Protein AF-A0A7K2X663-F1 (afdb_monomer_lite)

Foldseek 3Di:
DQLLVLLVVQQVCLQVLLVVLVVCLVVQHADPNHHNVLSVVSNLLSNQLRHQQSNLLSVLCVLVVNDPLSSLLSNLSSQLSVQLNVCVVPHLVSNLVSLVSNLSSLLSSLVSLLVSLVVDPDDPLLSVLSNQQSVLSNVLSVLSNQVSCCRRPVNDHDDPVVNCVRSSVSSVVRHRVSD

Secondary structure (DSSP, 8-state):
--HHHHHHHHHHHHHHHHHHHHHHHHTT--BTTB-HHHHHHHHHHIIIIIIIIHHHHHHHHHHTTT-HHHHHHHHHHHHHHHHHHHHHHH-HHHHHHHHHHHHHHHHHHHHHHHHHHHHS---HHHHHHHHHHHHHHHHHHHHHHHHHHHHHHT-----HHHHIIIIIHIIIIIIITT-

pLDDT: mean 95.55, std 3.1, range [83.88, 98.62]

Radius of gyration: 15.94 Å; chains: 1; bounding box: 40×34×47 Å

Structure (mmCIF, N/CA/C/O backbone):
data_AF-A0A7K2X663-F1
#
_entry.id   AF-A0A7K2X663-F1
#
loop_
_atom_site.group_PDB
_atom_site.id
_atom_site.type_symbol
_atom_site.label_atom_id
_atom_site.label_alt_id
_atom_site.label_comp_id
_atom_site.label_asym_id
_atom_site.label_entity_id
_atom_site.label_seq_id
_atom_site.pdbx_PDB_ins_code
_atom_site.Cartn_x
_atom_site.Cartn_y
_atom_site.Cartn_z
_atom_site.occupancy
_atom_site.B_iso_or_equiv
_atom_site.auth_seq_id
_atom_site.auth_comp_id
_atom_site.auth_asym_id
_atom_site.auth_atom_id
_atom_site.pdbx_PDB_model_num
ATOM 1 N N . LEU A 1 1 ? -6.447 -20.556 4.146 1.00 84.44 1 LEU A N 1
ATOM 2 C CA . LEU A 1 1 ? -5.839 -19.488 4.971 1.00 84.44 1 LEU A CA 1
ATOM 3 C C . LEU A 1 1 ? -6.930 -18.498 5.343 1.00 84.44 1 LEU A C 1
ATOM 5 O O . LEU A 1 1 ? -7.783 -18.222 4.503 1.00 84.44 1 LEU A O 1
ATOM 9 N N . ARG A 1 2 ? -6.958 -18.013 6.585 1.00 94.81 2 ARG A N 1
ATOM 10 C CA . ARG A 1 2 ? -7.866 -16.929 6.996 1.00 94.81 2 ARG A CA 1
ATOM 11 C C . ARG A 1 2 ? -7.439 -15.618 6.312 1.00 94.81 2 ARG A C 1
ATOM 13 O O . ARG A 1 2 ? -6.244 -15.448 6.089 1.00 94.81 2 ARG A O 1
ATOM 20 N N . PRO A 1 3 ? -8.351 -14.669 6.031 1.00 96.00 3 PRO A N 1
ATOM 21 C CA . PRO A 1 3 ? -8.011 -13.386 5.398 1.00 96.00 3 PRO A CA 1
ATOM 22 C C . PRO A 1 3 ? -6.811 -12.672 6.032 1.00 96.00 3 PRO A C 1
ATOM 24 O O . PRO A 1 3 ? -5.846 -12.344 5.349 1.00 96.00 3 PRO A O 1
ATOM 27 N N . ARG A 1 4 ? -6.800 -12.548 7.364 1.00 95.56 4 ARG A N 1
ATOM 28 C CA . ARG A 1 4 ? -5.673 -11.968 8.110 1.00 95.56 4 ARG A CA 1
ATOM 29 C C . ARG A 1 4 ? -4.345 -12.713 7.925 1.00 95.56 4 ARG A C 1
ATOM 31 O O . ARG A 1 4 ? -3.292 -12.093 7.962 1.00 95.56 4 ARG A O 1
ATOM 38 N N . GLU A 1 5 ? -4.378 -14.034 7.745 1.00 97.12 5 GLU A N 1
ATOM 39 C CA . GLU A 1 5 ? -3.168 -14.842 7.535 1.00 97.12 5 GLU A CA 1
ATOM 40 C C . GLU A 1 5 ? -2.596 -14.588 6.144 1.00 97.12 5 GLU A C 1
ATOM 42 O O . GLU A 1 5 ? -1.385 -14.487 6.008 1.00 97.12 5 GLU A O 1
ATOM 47 N N . VAL A 1 6 ? -3.452 -14.426 5.129 1.00 98.00 6 VAL A N 1
ATOM 48 C CA . VAL A 1 6 ? -3.022 -14.056 3.770 1.00 98.00 6 VAL A CA 1
ATOM 49 C C . VAL A 1 6 ? -2.307 -12.706 3.789 1.00 98.00 6 VAL A C 1
ATOM 51 O O . VAL A 1 6 ? -1.199 -12.593 3.265 1.00 98.00 6 VAL A O 1
ATOM 54 N N . ALA A 1 7 ? -2.897 -11.710 4.455 1.00 97.94 7 ALA A N 1
ATOM 55 C CA . ALA A 1 7 ? -2.302 -10.387 4.617 1.00 97.94 7 ALA A CA 1
ATOM 56 C C . ALA A 1 7 ? -0.936 -10.443 5.325 1.00 97.94 7 ALA A C 1
ATOM 58 O O . ALA A 1 7 ? 0.055 -9.934 4.808 1.00 97.94 7 ALA A O 1
ATOM 59 N N . VAL A 1 8 ? -0.847 -11.134 6.467 1.00 97.88 8 VAL A N 1
ATOM 60 C CA . VAL A 1 8 ? 0.410 -11.245 7.227 1.00 97.88 8 VAL A CA 1
ATOM 61 C C . VAL A 1 8 ? 1.474 -12.038 6.466 1.00 97.88 8 VAL A C 1
ATOM 63 O O . VAL A 1 8 ? 2.632 -11.638 6.462 1.00 97.88 8 VAL A O 1
ATOM 66 N N . LEU A 1 9 ? 1.117 -13.133 5.790 1.00 98.19 9 LEU A N 1
ATOM 67 C CA . LEU A 1 9 ? 2.073 -13.896 4.980 1.00 98.19 9 LEU A CA 1
ATOM 68 C C . LEU A 1 9 ? 2.612 -13.067 3.811 1.00 98.19 9 LEU A C 1
ATOM 70 O O . LEU A 1 9 ? 3.809 -13.114 3.538 1.00 98.19 9 LEU A O 1
ATOM 74 N N . THR A 1 10 ? 1.749 -12.273 3.170 1.00 98.12 10 THR A N 1
ATOM 75 C CA . THR A 1 10 ? 2.165 -11.314 2.136 1.00 98.12 10 THR A CA 1
ATOM 76 C C . THR A 1 10 ? 3.162 -10.318 2.715 1.00 98.12 10 THR A C 1
ATOM 78 O O . THR A 1 10 ? 4.245 -10.147 2.157 1.00 98.12 10 THR A O 1
ATOM 81 N N . ALA A 1 11 ? 2.855 -9.760 3.890 1.00 98.19 11 ALA A N 1
ATOM 82 C CA . ALA A 1 11 ? 3.741 -8.826 4.564 1.00 98.19 11 ALA A CA 1
ATOM 83 C C . ALA A 1 11 ? 5.110 -9.435 4.891 1.00 98.19 11 ALA A C 1
ATOM 85 O O . ALA A 1 11 ? 6.132 -8.785 4.721 1.00 98.19 11 ALA A O 1
ATOM 86 N N . LEU A 1 12 ? 5.160 -10.691 5.330 1.00 97.88 12 LEU A N 1
ATOM 87 C CA . LEU A 1 12 ? 6.424 -11.350 5.663 1.00 97.88 12 LEU A CA 1
ATOM 88 C C . LEU A 1 12 ? 7.270 -11.689 4.427 1.00 97.88 12 LEU A C 1
ATOM 90 O O . LEU A 1 12 ? 8.495 -11.693 4.519 1.00 97.88 12 LEU A O 1
ATOM 94 N N . ALA A 1 13 ? 6.641 -11.967 3.283 1.00 97.88 13 ALA A N 1
ATOM 95 C CA . ALA A 1 13 ? 7.343 -12.315 2.047 1.00 97.88 13 ALA A CA 1
ATOM 96 C C . ALA A 1 13 ? 7.801 -11.085 1.242 1.00 97.88 13 ALA A C 1
ATOM 98 O O . ALA A 1 13 ? 8.844 -11.121 0.584 1.00 97.88 13 ALA A O 1
ATOM 99 N N . ALA A 1 14 ? 7.035 -9.994 1.284 1.00 97.62 14 ALA A N 1
ATOM 100 C CA . ALA A 1 14 ? 7.248 -8.833 0.428 1.00 97.62 14 ALA A CA 1
ATOM 101 C C . ALA A 1 14 ? 8.630 -8.151 0.571 1.00 97.62 14 ALA A C 1
ATOM 103 O O . ALA A 1 14 ? 9.213 -7.819 -0.463 1.00 97.62 14 ALA A O 1
ATOM 104 N N . PRO A 1 15 ? 9.230 -8.003 1.772 1.00 97.38 15 PRO A N 1
ATOM 105 C CA . PRO A 1 15 ? 10.564 -7.420 1.911 1.00 97.38 15 PRO A CA 1
ATOM 106 C C . PRO A 1 15 ? 11.651 -8.219 1.189 1.00 97.38 15 PRO A C 1
ATOM 108 O O . PRO A 1 15 ? 12.611 -7.635 0.696 1.00 97.38 15 PRO A O 1
ATOM 111 N N . SER A 1 16 ? 11.509 -9.545 1.080 1.00 97.25 16 SER A N 1
ATOM 112 C CA . SER A 1 16 ? 12.452 -10.367 0.315 1.00 97.25 16 SER A CA 1
ATOM 113 C C . SER A 1 16 ? 12.355 -10.087 -1.183 1.00 97.25 16 SER A C 1
ATOM 115 O O . SER A 1 16 ? 13.386 -9.960 -1.836 1.00 97.25 16 SER A O 1
ATOM 117 N N . VAL A 1 17 ? 11.140 -9.929 -1.719 1.00 95.75 17 VAL A N 1
ATOM 118 C CA . VAL A 1 17 ? 10.929 -9.539 -3.125 1.00 95.75 17 VAL A CA 1
ATOM 119 C C . VAL A 1 17 ? 11.529 -8.160 -3.385 1.00 95.75 17 VAL A C 1
ATOM 121 O O . VAL A 1 17 ? 12.313 -7.991 -4.317 1.00 95.75 17 VAL A O 1
ATOM 124 N N . ALA A 1 18 ? 11.234 -7.195 -2.514 1.00 95.81 18 ALA A N 1
ATOM 125 C CA . ALA A 1 18 ? 11.748 -5.839 -2.644 1.00 95.81 18 ALA A CA 1
ATOM 126 C C . ALA A 1 18 ? 13.279 -5.770 -2.515 1.00 95.81 18 ALA A C 1
ATOM 128 O O . ALA A 1 18 ? 13.933 -5.045 -3.259 1.00 95.81 18 ALA A O 1
ATOM 129 N N . GLY A 1 19 ? 13.859 -6.541 -1.591 1.00 96.81 19 GLY A N 1
ATOM 130 C CA . GLY A 1 19 ? 15.303 -6.621 -1.390 1.00 96.81 19 GLY A CA 1
ATOM 131 C C . GLY A 1 19 ? 16.029 -7.255 -2.577 1.00 96.81 19 GLY A C 1
ATOM 132 O O . GLY A 1 19 ? 17.056 -6.735 -3.008 1.00 96.81 19 GLY A O 1
ATOM 133 N N . LEU A 1 20 ? 15.483 -8.334 -3.146 1.00 96.88 20 LEU A N 1
ATOM 134 C CA . LEU A 1 20 ? 16.030 -8.951 -4.359 1.00 96.88 20 LEU A CA 1
ATOM 135 C C . LEU A 1 20 ? 15.964 -7.995 -5.552 1.00 96.88 20 LEU A C 1
ATOM 137 O O . LEU A 1 20 ? 16.958 -7.855 -6.263 1.00 96.88 20 LEU A O 1
ATOM 141 N N . ALA A 1 21 ? 14.833 -7.305 -5.732 1.00 95.56 21 ALA A N 1
ATOM 142 C CA . ALA A 1 21 ? 14.677 -6.309 -6.787 1.00 95.56 21 ALA A CA 1
ATOM 143 C C . ALA A 1 21 ? 15.685 -5.161 -6.634 1.00 95.56 21 ALA A C 1
ATOM 145 O O . ALA A 1 21 ? 16.353 -4.806 -7.601 1.00 95.56 21 ALA A O 1
ATOM 146 N N . LEU A 1 22 ? 15.869 -4.647 -5.412 1.00 96.50 22 LEU A N 1
ATOM 147 C CA . LEU A 1 22 ? 16.826 -3.578 -5.127 1.00 96.50 22 LEU A CA 1
ATOM 148 C C . LEU A 1 22 ? 18.268 -4.003 -5.421 1.00 96.50 22 LEU A C 1
ATOM 150 O O . LEU A 1 22 ? 19.020 -3.247 -6.028 1.00 96.50 22 LEU A O 1
ATOM 154 N N . VAL A 1 23 ? 18.673 -5.203 -4.994 1.00 98.00 23 VAL A N 1
ATOM 155 C CA . VAL A 1 23 ? 20.028 -5.711 -5.256 1.00 98.00 23 VAL A CA 1
ATOM 156 C C . VAL A 1 23 ? 20.263 -5.879 -6.756 1.00 98.00 23 VAL A C 1
ATOM 158 O O . VAL A 1 23 ? 21.312 -5.472 -7.249 1.00 98.00 23 VAL A O 1
ATOM 161 N N . ALA A 1 24 ? 19.297 -6.449 -7.479 1.00 96.88 24 ALA A N 1
ATOM 162 C CA . ALA A 1 24 ? 19.390 -6.643 -8.922 1.00 96.88 24 ALA A CA 1
ATOM 163 C C . ALA A 1 24 ? 19.477 -5.307 -9.674 1.00 96.88 24 ALA A C 1
ATOM 165 O O . ALA A 1 24 ? 20.366 -5.120 -10.505 1.00 96.88 24 ALA A O 1
ATOM 166 N N . GLU A 1 25 ? 18.625 -4.347 -9.320 1.00 96.56 25 GLU A N 1
ATOM 167 C CA . GLU A 1 25 ? 18.601 -3.027 -9.943 1.00 96.56 25 GLU A CA 1
ATOM 168 C C . GLU A 1 25 ? 19.891 -2.240 -9.663 1.00 96.56 25 GLU A C 1
ATOM 170 O O . GLU A 1 25 ? 20.524 -1.754 -10.601 1.00 96.56 25 GLU A O 1
ATOM 175 N N . ARG A 1 26 ? 20.389 -2.228 -8.416 1.00 97.38 26 ARG A N 1
ATOM 176 C CA . ARG A 1 26 ? 21.688 -1.609 -8.079 1.00 97.38 26 ARG A CA 1
ATOM 177 C C . ARG A 1 26 ? 22.874 -2.299 -8.761 1.00 97.38 26 ARG A C 1
ATOM 179 O O . ARG A 1 26 ? 23.894 -1.655 -8.992 1.00 97.38 26 ARG A O 1
ATOM 186 N N . ALA A 1 27 ? 22.751 -3.584 -9.091 1.00 97.06 27 ALA A N 1
ATOM 187 C CA . ALA A 1 27 ? 23.740 -4.334 -9.862 1.00 97.06 27 ALA A CA 1
ATOM 188 C C . ALA A 1 27 ? 23.590 -4.161 -11.386 1.00 97.06 27 ALA A C 1
ATOM 190 O O . ALA A 1 27 ? 24.355 -4.770 -12.134 1.00 97.06 27 ALA A O 1
ATOM 191 N N . SER A 1 28 ? 22.627 -3.353 -11.855 1.00 96.56 28 SER A N 1
ATOM 192 C CA . SER A 1 28 ? 22.286 -3.214 -13.280 1.00 96.56 28 SER A CA 1
ATOM 193 C C . SER A 1 28 ? 21.966 -4.560 -13.949 1.00 96.56 28 SER A C 1
ATOM 195 O O . SER A 1 28 ? 22.292 -4.783 -15.115 1.00 96.56 28 SER A O 1
ATOM 197 N N . TYR A 1 29 ? 21.345 -5.474 -13.199 1.00 96.31 29 TYR A N 1
ATOM 198 C CA . TYR A 1 29 ? 21.012 -6.824 -13.638 1.00 96.31 29 TYR A CA 1
ATOM 199 C C . TYR A 1 29 ? 19.491 -6.988 -13.787 1.00 96.31 29 TYR A C 1
ATOM 201 O O . TYR A 1 29 ? 18.790 -7.020 -12.774 1.00 96.31 29 TYR A O 1
ATOM 209 N N . PRO A 1 30 ? 18.964 -7.131 -15.019 1.00 94.19 30 PRO A N 1
ATOM 210 C CA . PRO A 1 30 ? 17.568 -7.500 -15.237 1.00 94.19 30 PRO A CA 1
ATOM 211 C C . PRO A 1 30 ? 17.261 -8.848 -14.579 1.00 94.19 30 PRO A C 1
ATOM 213 O O . PRO A 1 30 ? 18.006 -9.815 -14.754 1.00 94.19 30 PRO A O 1
ATOM 216 N N . LEU A 1 31 ? 16.162 -8.934 -13.832 1.00 92.06 31 LEU A N 1
ATOM 217 C CA . LEU A 1 31 ? 15.832 -10.104 -13.018 1.00 92.06 31 LEU A CA 1
ATOM 218 C C . LEU A 1 31 ? 14.412 -10.575 -13.324 1.00 92.06 31 LEU A C 1
ATOM 220 O O . LEU A 1 31 ? 13.472 -9.796 -13.269 1.00 92.06 31 LEU A O 1
ATOM 224 N N . LEU A 1 32 ? 14.252 -11.872 -13.615 1.00 85.94 32 LEU A N 1
ATOM 225 C CA . LEU A 1 32 ? 12.944 -12.522 -13.815 1.00 85.94 32 LEU A CA 1
ATOM 226 C C . LEU A 1 32 ? 12.050 -11.853 -14.883 1.00 85.94 32 LEU A C 1
ATOM 228 O O . LEU A 1 32 ? 10.830 -11.915 -14.790 1.00 85.94 32 LEU A O 1
ATOM 232 N N . GLY A 1 33 ? 12.654 -11.236 -15.903 1.00 83.88 33 GLY A N 1
ATOM 233 C CA . GLY A 1 33 ? 11.929 -10.544 -16.977 1.00 83.88 33 GLY A CA 1
ATOM 234 C C . GLY A 1 33 ? 11.604 -9.076 -16.690 1.00 83.88 33 GLY A C 1
ATOM 235 O O . GLY A 1 33 ? 11.057 -8.417 -17.565 1.00 83.88 33 GLY A O 1
ATOM 236 N N . PHE A 1 34 ? 11.973 -8.557 -15.516 1.00 87.12 34 PHE A N 1
ATOM 237 C CA . PHE A 1 34 ? 11.900 -7.135 -15.199 1.00 87.12 34 PHE A CA 1
ATOM 238 C C . PHE A 1 34 ? 13.158 -6.425 -15.706 1.00 87.12 34 PHE A C 1
ATOM 240 O O . PHE A 1 34 ? 14.282 -6.868 -15.433 1.00 87.12 34 PHE A O 1
ATOM 247 N N . ASP A 1 35 ? 12.968 -5.313 -16.412 1.00 93.00 35 ASP A N 1
ATOM 248 C CA . ASP A 1 35 ? 14.034 -4.349 -16.668 1.00 93.00 35 ASP A CA 1
ATOM 249 C C . ASP A 1 35 ? 14.345 -3.511 -15.413 1.00 93.00 35 ASP A C 1
ATOM 251 O O . ASP A 1 35 ? 13.761 -3.703 -14.344 1.00 93.00 35 ASP A O 1
ATOM 255 N N . LEU A 1 36 ? 15.322 -2.610 -15.516 1.00 91.88 36 LEU A N 1
ATOM 256 C CA . LEU A 1 36 ? 15.781 -1.828 -14.367 1.00 91.88 36 LEU A CA 1
ATOM 257 C C . LEU A 1 36 ? 14.710 -0.863 -13.845 1.00 91.88 36 LEU A C 1
ATOM 259 O O . LEU A 1 36 ? 14.628 -0.671 -12.633 1.00 91.88 36 LEU A O 1
ATOM 263 N N . ASP A 1 37 ? 13.866 -0.316 -14.720 1.00 90.00 37 ASP A N 1
ATOM 264 C CA . ASP A 1 37 ? 12.821 0.634 -14.335 1.00 90.00 37 ASP A CA 1
ATOM 265 C C . ASP A 1 37 ? 11.693 -0.084 -13.581 1.00 90.00 37 ASP A C 1
ATOM 267 O O . ASP A 1 37 ? 11.290 0.342 -12.494 1.00 90.00 37 ASP A O 1
ATOM 271 N N . LEU A 1 38 ? 11.256 -1.248 -14.073 1.00 89.81 38 LEU A N 1
ATOM 272 C CA . LEU A 1 38 ? 10.279 -2.085 -13.379 1.00 89.81 38 LEU A CA 1
ATOM 273 C C . LEU A 1 38 ? 10.828 -2.638 -12.058 1.00 89.81 38 LEU A C 1
ATOM 275 O O . LEU A 1 38 ? 10.094 -2.717 -11.066 1.00 89.81 38 LEU A O 1
ATOM 279 N N . LEU A 1 39 ? 12.116 -2.996 -11.992 1.00 92.38 39 LEU A N 1
ATOM 280 C CA . LEU A 1 39 ? 12.745 -3.375 -10.724 1.00 92.38 39 LEU A CA 1
ATOM 281 C C . LEU A 1 39 ? 12.755 -2.198 -9.744 1.00 92.38 39 LEU A C 1
ATOM 283 O O . LEU A 1 39 ? 12.387 -2.382 -8.582 1.00 92.38 39 LEU A O 1
ATOM 287 N N . ALA A 1 40 ? 13.103 -0.993 -10.204 1.00 91.00 40 ALA A N 1
ATOM 288 C CA . ALA A 1 40 ? 13.095 0.215 -9.384 1.00 91.00 40 ALA A CA 1
ATOM 289 C C . ALA A 1 40 ? 11.693 0.533 -8.841 1.00 91.00 40 ALA A C 1
ATOM 291 O O . ALA A 1 40 ? 11.580 0.905 -7.674 1.00 91.00 40 ALA A O 1
ATOM 292 N N . LEU A 1 41 ? 10.632 0.319 -9.629 1.00 87.62 41 LEU A N 1
ATOM 293 C CA . LEU A 1 41 ? 9.233 0.444 -9.192 1.00 87.62 41 LEU A CA 1
ATOM 294 C C . LEU A 1 41 ? 8.808 -0.664 -8.217 1.00 87.62 41 LEU A C 1
ATOM 296 O O . LEU A 1 41 ? 8.045 -0.422 -7.277 1.00 87.62 41 LEU A O 1
ATOM 300 N N . THR A 1 42 ? 9.325 -1.879 -8.395 1.00 91.44 42 THR A N 1
ATOM 301 C CA . THR A 1 42 ? 9.020 -3.030 -7.532 1.00 91.44 42 THR A CA 1
ATOM 302 C C . THR A 1 42 ? 9.495 -2.799 -6.096 1.00 91.44 42 THR A C 1
ATOM 304 O O . THR A 1 42 ? 8.801 -3.184 -5.151 1.00 91.44 42 THR A O 1
ATOM 307 N N . VAL A 1 43 ? 10.636 -2.125 -5.901 1.00 92.31 43 VAL A N 1
ATOM 308 C CA . VAL A 1 43 ? 11.193 -1.841 -4.567 1.00 92.31 43 VAL A CA 1
ATOM 309 C C . VAL A 1 43 ? 10.199 -1.099 -3.659 1.00 92.31 43 VAL A C 1
ATOM 311 O O . VAL A 1 43 ? 9.830 -1.662 -2.623 1.00 92.31 43 VAL A O 1
ATOM 314 N N . PRO A 1 44 ? 9.739 0.129 -3.968 1.00 90.62 44 PRO A N 1
ATOM 315 C CA . PRO A 1 44 ? 8.785 0.833 -3.121 1.00 90.62 44 PRO A CA 1
ATOM 316 C C . PRO A 1 44 ? 7.434 0.113 -3.065 1.00 90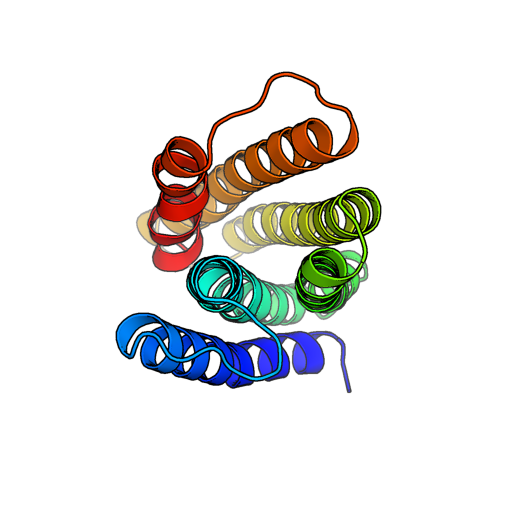.62 44 PRO A C 1
ATOM 318 O O . PRO A 1 44 ? 6.824 0.068 -1.996 1.00 90.62 44 PRO A O 1
ATOM 321 N N . HIS A 1 45 ? 6.983 -0.509 -4.161 1.00 92.56 45 HIS A N 1
ATOM 322 C CA . HIS A 1 45 ? 5.686 -1.183 -4.195 1.00 92.56 45 HIS A CA 1
ATOM 323 C C . HIS A 1 45 ? 5.624 -2.347 -3.193 1.00 92.56 45 HIS A C 1
ATOM 325 O O . HIS A 1 45 ? 4.679 -2.456 -2.412 1.00 92.56 45 HIS A O 1
ATOM 331 N N . PHE A 1 46 ? 6.670 -3.172 -3.118 1.00 95.88 46 PHE A N 1
ATOM 332 C CA . PHE A 1 46 ? 6.712 -4.285 -2.170 1.00 95.88 46 PHE A CA 1
ATOM 333 C C . PHE A 1 46 ? 7.074 -3.867 -0.736 1.00 95.88 46 PHE A C 1
ATOM 335 O O . PHE A 1 46 ? 6.600 -4.506 0.200 1.00 95.88 46 PHE A O 1
ATOM 342 N N . HIS A 1 47 ? 7.818 -2.776 -0.513 1.00 95.69 47 HIS A N 1
ATOM 343 C CA . HIS A 1 47 ? 8.021 -2.252 0.849 1.00 95.69 47 HIS A CA 1
ATOM 344 C C . HIS A 1 47 ? 6.746 -1.633 1.439 1.00 95.69 47 HIS A C 1
ATOM 346 O O . HIS A 1 47 ? 6.438 -1.843 2.613 1.00 95.69 47 HIS A O 1
ATOM 352 N N . PHE A 1 48 ? 5.992 -0.869 0.650 1.00 95.00 48 PHE A N 1
ATOM 353 C CA . PHE A 1 48 ? 4.838 -0.139 1.174 1.00 95.00 48 PHE A CA 1
ATOM 354 C C . PHE A 1 48 ? 3.528 -0.895 0.968 1.00 95.00 48 PHE A C 1
ATOM 356 O O . PHE A 1 48 ? 2.849 -1.171 1.953 1.00 95.00 48 PHE A O 1
ATOM 363 N N . ALA A 1 49 ? 3.180 -1.286 -0.260 1.00 95.00 49 ALA A N 1
ATOM 364 C CA . ALA A 1 49 ? 1.939 -2.019 -0.524 1.00 95.00 49 ALA A CA 1
ATOM 365 C C . ALA A 1 49 ? 2.054 -3.503 -0.120 1.00 95.00 49 ALA A C 1
ATOM 367 O O . ALA A 1 49 ? 1.178 -4.051 0.547 1.00 95.00 49 ALA A O 1
ATOM 368 N N . GLY A 1 50 ? 3.178 -4.142 -0.452 1.00 96.25 50 GLY A N 1
ATOM 369 C CA . GLY A 1 50 ? 3.410 -5.549 -0.117 1.00 96.25 50 GLY A CA 1
ATOM 370 C C . GLY A 1 50 ? 3.640 -5.800 1.377 1.00 96.25 50 GLY A C 1
ATOM 371 O O . GLY A 1 50 ? 3.098 -6.757 1.922 1.00 96.25 50 GLY A O 1
ATOM 372 N N . PHE A 1 51 ? 4.428 -4.954 2.047 1.00 98.12 51 PHE A N 1
ATOM 373 C CA . PHE A 1 51 ? 4.774 -5.118 3.461 1.00 98.12 51 PHE A CA 1
ATOM 374 C C . PHE A 1 51 ? 3.904 -4.278 4.395 1.00 98.12 51 PHE A C 1
ATOM 376 O O . PHE A 1 51 ? 3.057 -4.842 5.089 1.00 98.12 51 PHE A O 1
ATOM 383 N N . ALA A 1 52 ? 4.092 -2.955 4.433 1.00 98.00 52 ALA A N 1
ATOM 384 C CA . ALA A 1 52 ? 3.443 -2.111 5.440 1.00 98.00 52 ALA A CA 1
ATOM 385 C C . ALA A 1 52 ? 1.908 -2.187 5.359 1.00 98.00 52 ALA A C 1
ATOM 387 O O . ALA A 1 52 ? 1.237 -2.452 6.355 1.00 98.00 52 ALA A O 1
ATOM 388 N N . ALA A 1 53 ? 1.345 -2.034 4.162 1.00 98.06 53 ALA A N 1
ATOM 389 C CA . ALA A 1 53 ? -0.091 -2.082 3.932 1.00 98.06 53 ALA A CA 1
ATOM 390 C C . ALA A 1 53 ? -0.696 -3.448 4.263 1.00 98.06 53 ALA A C 1
ATOM 392 O O . ALA A 1 53 ? -1.696 -3.511 4.979 1.00 98.06 53 ALA A O 1
ATOM 393 N N . ALA A 1 54 ? -0.085 -4.541 3.800 1.00 98.38 54 ALA A N 1
ATOM 394 C CA . ALA A 1 54 ? -0.568 -5.884 4.106 1.00 98.38 54 ALA A CA 1
ATOM 395 C C . ALA A 1 54 ? -0.466 -6.202 5.610 1.00 98.38 54 ALA A C 1
ATOM 397 O O . ALA A 1 54 ? -1.382 -6.799 6.180 1.00 98.38 54 ALA A O 1
ATOM 398 N N . LEU A 1 55 ? 0.596 -5.746 6.286 1.00 98.56 55 LEU A N 1
ATOM 399 C CA . LEU A 1 55 ? 0.741 -5.902 7.732 1.00 98.56 55 LEU A CA 1
ATOM 400 C C . LEU A 1 55 ? -0.379 -5.167 8.472 1.00 98.56 55 LEU A C 1
ATOM 402 O O . LEU A 1 55 ? -1.088 -5.781 9.270 1.00 98.56 55 LEU A O 1
ATOM 406 N N . VAL A 1 56 ? -0.576 -3.880 8.175 1.00 98.31 56 VAL A N 1
ATOM 407 C CA . VAL A 1 56 ? -1.621 -3.059 8.802 1.00 98.31 56 VAL A CA 1
ATOM 408 C C . VAL A 1 56 ? -3.008 -3.636 8.511 1.00 98.31 56 VAL A C 1
ATOM 410 O O . VAL A 1 56 ? -3.810 -3.774 9.433 1.00 98.31 56 VAL A O 1
ATOM 413 N N . ALA A 1 57 ? -3.283 -4.076 7.279 1.00 98.50 57 ALA A N 1
ATOM 414 C CA . ALA A 1 57 ? -4.541 -4.734 6.930 1.00 98.50 57 ALA A CA 1
ATOM 415 C C . ALA A 1 57 ? -4.783 -6.004 7.765 1.00 98.50 57 ALA A C 1
ATOM 417 O O . ALA A 1 57 ? -5.888 -6.213 8.266 1.00 98.50 57 ALA A O 1
ATOM 418 N N . GLY A 1 58 ? -3.754 -6.831 7.979 1.00 98.12 58 GLY A N 1
ATOM 419 C CA . GLY A 1 58 ? -3.840 -8.016 8.835 1.00 98.12 58 GLY A CA 1
ATOM 420 C C . GLY A 1 58 ? -4.065 -7.686 10.317 1.00 98.12 58 GLY A C 1
ATOM 421 O O . GLY A 1 58 ? -4.880 -8.337 10.978 1.00 98.12 58 GLY A O 1
ATOM 422 N N . LEU A 1 59 ? -3.381 -6.662 10.838 1.00 97.25 59 LEU A N 1
ATOM 423 C CA . LEU A 1 59 ? -3.514 -6.203 12.226 1.00 97.25 59 LEU A CA 1
ATOM 424 C C . LEU A 1 59 ? -4.905 -5.632 12.505 1.00 97.25 59 LEU A C 1
ATOM 426 O O . LEU A 1 59 ? -5.539 -6.012 13.489 1.00 97.25 59 LEU A O 1
ATOM 430 N N . VAL A 1 60 ? -5.395 -4.773 11.614 1.00 96.75 60 VAL A N 1
ATOM 431 C CA . VAL A 1 60 ? -6.721 -4.162 11.712 1.00 96.75 60 VAL A CA 1
ATOM 432 C C . VAL A 1 60 ? -7.819 -5.206 11.501 1.00 96.75 60 VAL A C 1
ATOM 434 O O . VAL A 1 60 ? -8.810 -5.201 12.222 1.00 96.75 60 VAL A O 1
ATOM 437 N N . CYS A 1 61 ? -7.619 -6.181 10.606 1.00 97.69 61 CYS A N 1
ATOM 438 C CA . CYS A 1 61 ? -8.546 -7.306 10.459 1.00 97.69 61 CYS A CA 1
ATOM 439 C C . CYS A 1 61 ? -8.701 -8.103 11.758 1.00 97.69 61 CYS A C 1
ATOM 441 O O . CYS A 1 61 ? -9.808 -8.505 12.113 1.00 97.69 61 CYS A O 1
ATOM 443 N N . ARG A 1 62 ? -7.597 -8.302 12.488 1.00 96.12 62 ARG A N 1
ATOM 444 C CA . ARG A 1 62 ? -7.620 -8.949 13.803 1.00 96.12 62 ARG A CA 1
ATOM 445 C C . ARG A 1 62 ? -8.297 -8.080 14.865 1.00 96.12 62 ARG A C 1
ATOM 447 O O . ARG A 1 62 ? -9.023 -8.636 15.680 1.00 96.12 62 ARG A O 1
ATOM 454 N N . ALA A 1 63 ? -8.038 -6.771 14.877 1.00 95.00 63 ALA A N 1
ATOM 455 C CA . ALA A 1 63 ? -8.636 -5.841 15.839 1.00 95.00 63 ALA A CA 1
ATOM 456 C C . ALA A 1 63 ? -10.164 -5.773 15.688 1.00 95.00 63 ALA A C 1
ATOM 458 O O . ALA A 1 63 ? -10.880 -5.889 16.673 1.00 95.00 63 ALA A O 1
ATOM 459 N N . SER A 1 64 ? -10.656 -5.736 14.449 1.00 94.12 64 SER A N 1
ATOM 460 C CA . SER A 1 64 ? -12.088 -5.694 14.136 1.00 94.12 64 SER A CA 1
ATOM 461 C C . SER A 1 64 ? -12.757 -7.080 14.081 1.00 94.12 64 SER A C 1
ATOM 463 O O . SER A 1 64 ? -13.708 -7.272 13.319 1.00 94.12 64 SER A O 1
ATOM 465 N N . GLU A 1 65 ? -12.226 -8.065 14.815 1.00 92.94 65 GLU A N 1
ATOM 466 C CA . GLU A 1 65 ? -12.780 -9.424 14.964 1.00 92.94 65 GLU A CA 1
ATOM 467 C C . GLU A 1 65 ? -13.124 -10.134 13.639 1.00 92.94 65 GLU A C 1
ATOM 469 O O . GLU A 1 65 ? -14.104 -10.873 13.528 1.00 92.94 65 GLU A O 1
ATOM 474 N N . ASP A 1 66 ? -12.310 -9.918 12.602 1.00 91.44 66 ASP A N 1
ATOM 475 C CA . ASP A 1 66 ? -12.534 -10.468 11.266 1.00 91.44 66 ASP A CA 1
ATOM 476 C C . ASP A 1 66 ? -13.919 -10.085 10.684 1.00 91.44 66 ASP A C 1
ATOM 478 O O . ASP A 1 66 ? -14.550 -10.887 9.989 1.00 91.44 66 ASP A O 1
ATOM 482 N N . GLY A 1 67 ? -14.409 -8.866 10.938 1.00 96.06 67 GLY A N 1
ATOM 483 C CA . GLY A 1 67 ? -15.631 -8.338 10.322 1.00 96.06 67 GLY A CA 1
ATOM 484 C C . GLY A 1 67 ? -15.549 -8.243 8.783 1.00 96.06 67 GLY A C 1
ATOM 485 O O . GLY A 1 67 ? -14.456 -8.271 8.213 1.00 96.06 67 GLY A O 1
ATOM 486 N N . PRO A 1 68 ? -16.677 -8.097 8.057 1.00 97.19 68 PRO A N 1
ATOM 487 C CA . PRO A 1 68 ? -16.696 -8.147 6.588 1.00 97.19 68 PRO A CA 1
ATOM 488 C C . PRO A 1 68 ? -15.756 -7.141 5.906 1.00 97.19 68 PRO A C 1
ATOM 490 O O . PRO A 1 68 ? -14.998 -7.516 5.015 1.00 97.19 68 PRO A O 1
ATOM 493 N N . THR A 1 69 ? -15.750 -5.883 6.358 1.00 97.75 69 THR A N 1
ATOM 494 C CA . THR A 1 69 ? -14.851 -4.832 5.845 1.00 97.75 69 THR A CA 1
ATOM 495 C C . THR A 1 69 ? -13.381 -5.142 6.136 1.00 97.75 69 THR A C 1
ATOM 497 O O . THR A 1 69 ? -12.520 -4.892 5.300 1.00 97.75 69 THR A O 1
ATOM 500 N N . ALA A 1 70 ? -13.102 -5.734 7.298 1.00 97.44 70 ALA A N 1
ATOM 501 C CA . ALA A 1 70 ? -11.767 -6.150 7.716 1.00 97.44 70 ALA A CA 1
ATOM 502 C C . ALA A 1 70 ? -11.236 -7.299 6.845 1.00 97.44 70 ALA A C 1
ATOM 504 O O . ALA A 1 70 ? -10.110 -7.242 6.353 1.00 97.44 70 ALA A O 1
ATOM 505 N N . ARG A 1 71 ? -12.076 -8.307 6.573 1.00 98.19 71 ARG A N 1
ATOM 506 C CA . ARG A 1 71 ? -11.743 -9.408 5.656 1.00 98.19 71 ARG A CA 1
ATOM 507 C C . ARG A 1 71 ? -11.540 -8.924 4.230 1.00 98.19 71 ARG A C 1
ATOM 509 O O . ARG A 1 71 ? -10.633 -9.411 3.566 1.00 98.19 71 ARG A O 1
ATOM 516 N N . PHE A 1 72 ? -12.381 -7.994 3.775 1.00 98.50 72 PHE A N 1
ATOM 517 C CA . PHE A 1 72 ? -12.222 -7.365 2.471 1.00 98.50 72 PHE A CA 1
ATOM 518 C C . PHE A 1 72 ? -10.845 -6.709 2.375 1.00 98.50 72 PHE A C 1
ATOM 520 O O . PHE A 1 72 ? -10.068 -7.128 1.529 1.00 98.50 72 PHE A O 1
ATOM 527 N N . ALA A 1 73 ? -10.499 -5.812 3.305 1.00 98.12 73 ALA A N 1
ATOM 528 C CA . ALA A 1 73 ? -9.190 -5.160 3.346 1.00 98.12 73 ALA A CA 1
ATOM 529 C C . ALA A 1 73 ? -8.022 -6.167 3.347 1.00 98.12 73 ALA A C 1
ATOM 531 O O . ALA A 1 73 ? -7.091 -6.045 2.554 1.00 98.12 73 ALA A O 1
ATOM 532 N N . ALA A 1 74 ? -8.090 -7.200 4.193 1.00 98.25 74 ALA A N 1
ATOM 533 C CA . ALA A 1 74 ? -7.036 -8.208 4.318 1.00 98.25 74 ALA A CA 1
ATOM 534 C C . ALA A 1 74 ? -6.843 -9.085 3.064 1.00 98.25 74 ALA A C 1
ATOM 536 O O . ALA A 1 74 ? -5.792 -9.704 2.912 1.00 98.25 74 ALA A O 1
ATOM 537 N N . LEU A 1 75 ? -7.831 -9.153 2.167 1.00 98.50 75 LEU A N 1
ATOM 538 C CA . LEU A 1 75 ? -7.715 -9.865 0.891 1.00 98.50 75 LEU A CA 1
ATOM 539 C C . LEU A 1 75 ? -7.401 -8.918 -0.267 1.00 98.50 75 LEU A C 1
ATOM 541 O O . LEU A 1 75 ? -6.554 -9.231 -1.100 1.00 98.50 75 LEU A O 1
ATOM 545 N N . SER A 1 76 ? -8.067 -7.766 -0.322 1.00 98.19 76 SER A N 1
ATOM 546 C CA . SER A 1 76 ? -7.954 -6.818 -1.427 1.00 98.19 76 SER A CA 1
ATOM 547 C C . SER A 1 76 ? -6.609 -6.102 -1.447 1.00 98.19 76 SER A C 1
ATOM 549 O O . SER A 1 76 ? -6.154 -5.756 -2.526 1.00 98.19 76 SER A O 1
ATOM 551 N N . VAL A 1 77 ? -5.949 -5.900 -0.299 1.00 98.31 77 VAL A N 1
ATOM 552 C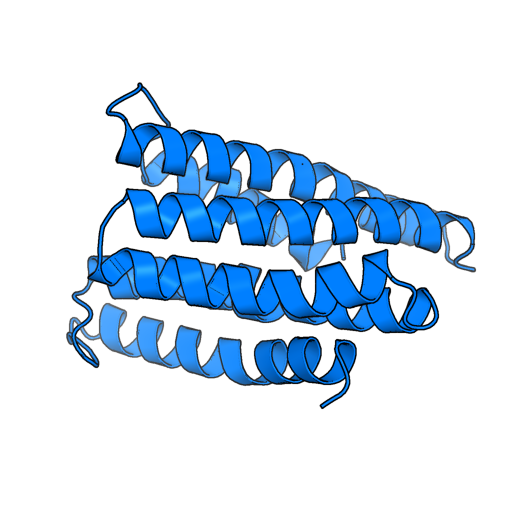 CA . VAL A 1 77 ? -4.611 -5.287 -0.271 1.00 98.31 77 VAL A CA 1
ATOM 553 C C . VAL A 1 77 ? -3.572 -6.205 -0.935 1.00 98.31 77 VAL A C 1
ATOM 555 O O . VAL A 1 77 ? -3.025 -5.796 -1.957 1.00 98.31 77 VAL A O 1
ATOM 558 N N . PRO A 1 78 ? -3.362 -7.465 -0.491 1.00 98.00 78 PRO A N 1
ATOM 559 C CA . PRO A 1 78 ? -2.489 -8.398 -1.206 1.00 98.00 78 PRO A CA 1
ATOM 560 C C . PRO A 1 78 ? -2.880 -8.621 -2.670 1.00 98.00 78 PRO A C 1
ATOM 562 O O . PRO A 1 78 ? -2.014 -8.656 -3.542 1.00 98.00 78 PRO A O 1
ATOM 565 N N . ALA A 1 79 ? -4.181 -8.768 -2.948 1.00 98.00 79 ALA A N 1
ATOM 566 C CA . ALA A 1 79 ? -4.663 -8.986 -4.308 1.00 98.00 79 ALA A CA 1
ATOM 567 C C . ALA A 1 79 ? -4.393 -7.773 -5.206 1.00 98.00 79 ALA A C 1
ATOM 569 O O . ALA A 1 79 ? -3.919 -7.948 -6.320 1.00 98.00 79 ALA A O 1
ATOM 570 N N . GLY A 1 80 ? -4.644 -6.557 -4.719 1.00 97.44 80 GLY A N 1
ATOM 571 C CA . GLY A 1 80 ? -4.375 -5.318 -5.439 1.00 97.44 80 GLY A CA 1
ATOM 572 C C . GLY A 1 80 ? -2.889 -5.139 -5.740 1.00 97.44 80 GLY A C 1
ATOM 573 O O . GLY A 1 80 ? -2.541 -4.879 -6.884 1.00 97.44 80 GLY A O 1
ATOM 574 N N . THR A 1 81 ? -2.004 -5.378 -4.764 1.00 96.00 81 THR A N 1
ATOM 575 C CA . THR A 1 81 ? -0.543 -5.365 -4.981 1.00 96.00 81 THR A CA 1
ATOM 576 C C . THR A 1 81 ? -0.120 -6.361 -6.062 1.00 96.00 81 THR A C 1
ATOM 578 O O . THR A 1 81 ? 0.670 -6.025 -6.941 1.00 96.00 81 THR A O 1
ATOM 581 N N . LEU A 1 82 ? -0.661 -7.583 -6.036 1.00 95.12 82 LEU A N 1
ATOM 582 C CA . LEU A 1 82 ? -0.349 -8.584 -7.054 1.00 95.12 82 LEU A CA 1
ATOM 583 C C . LEU A 1 82 ? -0.902 -8.196 -8.434 1.00 95.12 82 LEU A C 1
ATOM 585 O O . LEU A 1 82 ? -0.230 -8.413 -9.435 1.00 95.12 82 LEU A O 1
ATOM 589 N N . LEU A 1 83 ? -2.106 -7.626 -8.493 1.00 96.06 83 LEU A N 1
ATOM 590 C CA . LEU A 1 83 ? -2.718 -7.173 -9.741 1.00 96.06 83 LEU A CA 1
ATOM 591 C C . LEU A 1 83 ? -1.947 -6.010 -10.368 1.00 96.06 83 LEU A C 1
ATOM 593 O O . LEU A 1 83 ? -1.736 -6.045 -11.572 1.00 96.06 83 LEU A O 1
ATOM 597 N N . VAL A 1 84 ? -1.481 -5.036 -9.577 1.00 94.38 84 VAL A N 1
ATOM 598 C CA . VAL A 1 84 ? -0.607 -3.958 -10.078 1.00 94.38 84 VAL A CA 1
ATOM 599 C C . VAL A 1 84 ? 0.688 -4.539 -10.640 1.00 94.38 84 VAL A C 1
ATOM 601 O O . VAL A 1 84 ? 1.067 -4.212 -11.759 1.00 94.38 84 VAL A O 1
ATOM 604 N N . LEU A 1 85 ? 1.319 -5.477 -9.920 1.00 91.31 85 LEU A N 1
ATOM 605 C CA . LEU A 1 85 ? 2.519 -6.154 -10.416 1.00 91.31 85 LEU A CA 1
ATOM 606 C C . LEU A 1 85 ? 2.271 -6.873 -11.749 1.00 91.31 85 LEU A C 1
ATOM 608 O O . LEU A 1 85 ? 3.124 -6.840 -12.626 1.00 91.31 85 LEU A O 1
ATOM 612 N N . ILE A 1 86 ? 1.129 -7.549 -11.895 1.00 91.81 86 ILE A N 1
ATOM 613 C CA . ILE A 1 86 ? 0.743 -8.189 -13.159 1.00 91.81 86 ILE A CA 1
ATOM 614 C C . ILE A 1 86 ? 0.511 -7.128 -14.243 1.00 91.81 86 ILE A C 1
ATOM 616 O O . ILE A 1 86 ? 0.921 -7.341 -15.380 1.00 91.81 86 ILE A O 1
ATOM 620 N N . GLY A 1 87 ? -0.102 -5.996 -13.888 1.00 91.19 87 GLY A N 1
ATOM 621 C CA . GLY A 1 87 ? -0.351 -4.857 -14.773 1.00 91.19 87 GLY A CA 1
ATOM 622 C C . GLY A 1 87 ? 0.909 -4.367 -15.478 1.00 91.19 87 GLY A C 1
ATOM 623 O O . GLY A 1 87 ? 0.881 -4.234 -16.697 1.00 91.19 87 GLY A O 1
ATOM 624 N N . TYR A 1 88 ? 2.036 -4.279 -14.759 1.00 88.06 88 TYR A N 1
ATOM 625 C CA . TYR A 1 88 ? 3.344 -3.919 -15.328 1.00 88.06 88 TYR A CA 1
ATOM 626 C C . TYR A 1 88 ? 3.774 -4.782 -16.533 1.00 88.06 88 TYR A C 1
ATOM 628 O O . TYR A 1 88 ? 4.606 -4.351 -17.326 1.00 88.06 88 TYR A O 1
ATOM 636 N N . PHE A 1 89 ? 3.241 -6.002 -16.679 1.00 87.94 89 PHE A N 1
ATOM 637 C CA . PHE A 1 89 ? 3.548 -6.911 -17.793 1.00 87.94 89 PHE A CA 1
ATOM 638 C C . PHE A 1 89 ? 2.461 -7.001 -18.861 1.00 87.94 89 PHE A C 1
ATOM 640 O O . PHE A 1 89 ? 2.701 -7.611 -19.905 1.00 87.94 89 PHE A O 1
ATOM 647 N N . VAL A 1 90 ? 1.258 -6.502 -18.582 1.00 92.38 90 VAL A N 1
ATOM 648 C CA . VAL A 1 90 ? 0.085 -6.704 -19.439 1.00 92.38 90 VAL A CA 1
ATOM 649 C C . VAL A 1 90 ? -0.232 -5.422 -20.193 1.00 92.38 90 VAL A C 1
ATOM 651 O O . VAL A 1 90 ? -0.009 -5.371 -21.400 1.00 92.38 90 VAL A O 1
ATOM 654 N N . ASP A 1 91 ? -0.758 -4.424 -19.485 1.00 92.31 91 ASP A N 1
ATOM 655 C CA . ASP A 1 91 ? -1.105 -3.100 -19.995 1.00 92.31 91 ASP A CA 1
ATOM 656 C C . ASP A 1 91 ? -1.525 -2.162 -18.844 1.00 92.31 91 ASP A C 1
ATOM 658 O O . ASP A 1 91 ? -1.804 -2.591 -17.717 1.00 92.31 91 ASP A O 1
ATOM 662 N N . ASP A 1 92 ? -1.630 -0.872 -19.163 1.00 93.62 92 ASP A N 1
ATOM 663 C CA . ASP A 1 92 ? -1.964 0.196 -18.213 1.00 93.62 92 ASP A CA 1
ATOM 664 C C . ASP A 1 92 ? -3.397 0.073 -17.654 1.00 93.62 92 ASP A C 1
ATOM 666 O O . ASP A 1 92 ? -3.700 0.533 -16.551 1.00 93.62 92 ASP A O 1
ATOM 670 N N . TRP A 1 93 ? -4.311 -0.589 -18.376 1.00 95.31 93 TRP A N 1
ATOM 671 C CA . TRP A 1 93 ? -5.681 -0.823 -17.903 1.00 95.31 93 TRP A CA 1
ATOM 672 C C . TRP A 1 93 ? -5.733 -1.903 -16.823 1.00 95.31 93 TRP A C 1
ATOM 674 O O . TRP A 1 93 ? -6.499 -1.785 -15.859 1.00 95.31 93 TRP A O 1
ATOM 684 N N . ALA A 1 94 ? -4.921 -2.950 -16.963 1.00 94.69 94 ALA A N 1
ATOM 685 C CA . ALA A 1 94 ? -4.731 -3.967 -15.943 1.00 94.69 94 ALA A CA 1
ATOM 686 C C . ALA A 1 94 ? -4.075 -3.367 -14.693 1.00 94.69 94 ALA A C 1
ATOM 688 O O . ALA A 1 94 ? -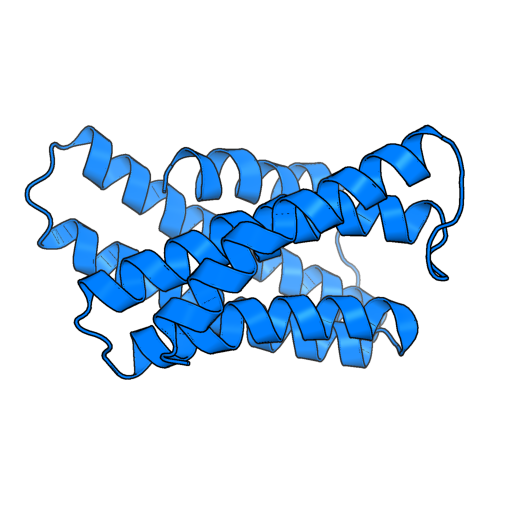4.512 -3.664 -13.575 1.00 94.69 94 ALA A O 1
ATOM 689 N N . GLU A 1 95 ? -3.098 -2.473 -14.870 1.00 94.44 95 GLU A N 1
ATOM 690 C CA . GLU A 1 95 ? -2.518 -1.713 -13.763 1.00 94.44 95 GLU A CA 1
ATOM 691 C C . GLU A 1 95 ? -3.572 -0.856 -13.048 1.00 94.44 95 GLU A C 1
ATOM 693 O O . GLU A 1 95 ? -3.715 -0.955 -11.825 1.00 94.44 95 GLU A O 1
ATOM 698 N N .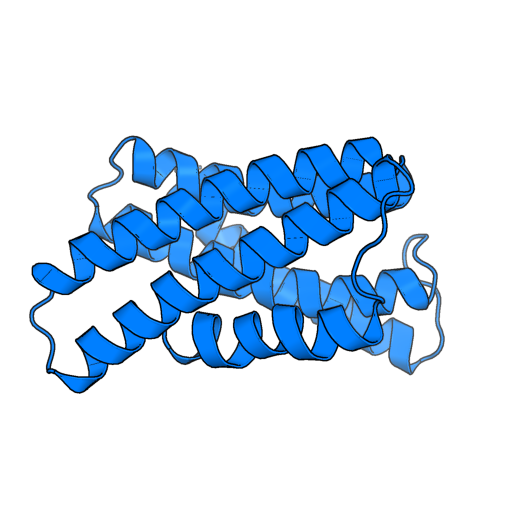 LEU A 1 96 ? -4.385 -0.098 -13.791 1.00 96.75 96 LEU A N 1
ATOM 699 C CA . LEU A 1 96 ? -5.481 0.697 -13.232 1.00 96.75 96 LEU A CA 1
ATOM 700 C C . LEU A 1 96 ? -6.485 -0.169 -12.459 1.00 96.75 96 LEU A C 1
ATOM 702 O O . LEU A 1 96 ? -6.917 0.204 -11.366 1.00 96.75 96 LEU A O 1
ATOM 706 N N . ALA A 1 97 ? -6.845 -1.345 -12.977 1.00 97.44 97 ALA A N 1
ATOM 707 C CA . ALA A 1 97 ? -7.727 -2.270 -12.270 1.00 97.44 97 ALA A CA 1
ATOM 708 C C . ALA A 1 97 ? -7.112 -2.732 -10.935 1.00 97.44 97 ALA A C 1
ATOM 710 O O . ALA A 1 97 ? -7.801 -2.757 -9.909 1.00 97.44 97 ALA A O 1
ATOM 711 N N . GLY A 1 98 ? -5.813 -3.048 -10.928 1.00 97.31 98 GLY A N 1
ATOM 712 C CA . GLY A 1 98 ? -5.064 -3.365 -9.713 1.00 97.31 98 GLY A CA 1
ATOM 713 C C . GLY A 1 98 ? -5.036 -2.202 -8.721 1.00 97.31 98 GLY A C 1
ATOM 714 O O . GLY A 1 98 ? -5.325 -2.401 -7.537 1.00 97.31 98 GLY A O 1
ATOM 715 N N . ALA A 1 99 ? -4.778 -0.986 -9.208 1.00 97.06 99 ALA A N 1
ATOM 716 C CA . ALA A 1 99 ? -4.772 0.233 -8.410 1.00 97.06 99 ALA A CA 1
ATOM 717 C C . ALA A 1 99 ? -6.141 0.481 -7.759 1.00 97.06 99 ALA A C 1
ATOM 719 O O . ALA A 1 99 ? -6.208 0.717 -6.557 1.00 97.06 99 ALA A O 1
ATOM 720 N N . VAL A 1 100 ? -7.247 0.317 -8.493 1.00 98.44 100 VAL A N 1
ATOM 721 C CA . VAL A 1 100 ? -8.613 0.440 -7.950 1.00 98.44 100 VAL A CA 1
ATOM 722 C C . VAL A 1 100 ? -8.880 -0.573 -6.835 1.00 98.44 100 VAL A C 1
ATOM 724 O O . VAL A 1 100 ? -9.407 -0.203 -5.781 1.00 98.44 100 VAL A O 1
ATOM 727 N N . VAL A 1 101 ? -8.501 -1.842 -7.027 1.00 98.44 101 VAL A N 1
ATOM 728 C CA . VAL A 1 101 ? -8.666 -2.887 -5.999 1.00 98.44 101 VAL A CA 1
ATOM 729 C C . VAL A 1 101 ? -7.840 -2.564 -4.754 1.00 98.44 101 VAL A C 1
ATOM 731 O O . VAL A 1 101 ? -8.355 -2.640 -3.632 1.00 98.44 101 VAL A O 1
ATOM 734 N N . LEU A 1 102 ? -6.579 -2.167 -4.943 1.00 97.94 102 LEU A N 1
ATOM 735 C CA . LEU A 1 102 ? -5.689 -1.784 -3.854 1.00 97.94 102 LEU A CA 1
ATOM 736 C C . LEU A 1 102 ? -6.244 -0.572 -3.099 1.00 97.94 102 LEU A C 1
ATOM 738 O O . LEU A 1 102 ? -6.380 -0.629 -1.877 1.00 97.94 102 LEU A O 1
ATOM 742 N N . THR A 1 103 ? -6.650 0.487 -3.802 1.00 98.38 103 THR A N 1
ATOM 743 C CA . THR A 1 103 ? -7.227 1.694 -3.202 1.00 98.38 103 THR A CA 1
ATOM 744 C C . THR A 1 103 ? -8.497 1.391 -2.419 1.00 98.38 103 THR A C 1
ATOM 746 O O . THR A 1 103 ? -8.647 1.891 -1.305 1.00 98.38 103 THR A O 1
ATOM 749 N N . ALA A 1 104 ? -9.390 0.539 -2.929 1.00 98.38 104 ALA A N 1
ATOM 750 C CA . ALA A 1 104 ? -10.578 0.126 -2.184 1.00 98.38 104 ALA A CA 1
ATOM 751 C C . ALA A 1 104 ? -10.201 -0.591 -0.874 1.00 98.38 104 ALA A C 1
ATOM 753 O O . ALA A 1 104 ? -10.778 -0.313 0.182 1.00 98.38 104 ALA A O 1
ATOM 754 N N . GLY A 1 105 ? -9.195 -1.469 -0.921 1.00 98.31 105 GLY A N 1
ATOM 755 C CA . GLY A 1 105 ? -8.642 -2.123 0.263 1.00 98.31 105 GLY A CA 1
ATOM 756 C C . GLY A 1 105 ? -8.052 -1.145 1.269 1.00 98.31 105 GLY A C 1
ATOM 757 O O . GLY A 1 105 ? -8.383 -1.190 2.452 1.00 98.31 105 GLY A O 1
ATOM 758 N N . MET A 1 106 ? -7.229 -0.216 0.796 1.00 98.31 106 MET A N 1
ATOM 759 C CA . MET A 1 106 ? -6.592 0.794 1.636 1.00 98.31 106 MET A CA 1
ATOM 760 C C . MET A 1 106 ? -7.597 1.798 2.214 1.00 98.31 106 MET A C 1
ATOM 762 O O . MET A 1 106 ? -7.454 2.212 3.362 1.00 98.31 106 MET A O 1
ATOM 766 N N . ALA A 1 107 ? -8.668 2.130 1.491 1.00 98.44 107 ALA A N 1
ATOM 767 C CA . ALA A 1 107 ? -9.772 2.922 2.028 1.00 98.44 107 ALA A CA 1
ATOM 768 C C . ALA A 1 107 ? -10.476 2.188 3.181 1.00 98.44 107 ALA A C 1
ATOM 770 O O . ALA A 1 107 ? -10.780 2.793 4.212 1.00 98.44 107 ALA A O 1
ATOM 771 N N . ALA A 1 108 ? -10.682 0.873 3.052 1.00 98.31 108 ALA A N 1
ATOM 772 C CA . ALA A 1 108 ? -11.208 0.051 4.136 1.00 98.31 108 ALA A CA 1
ATOM 773 C C . ALA A 1 108 ? -10.250 0.012 5.342 1.00 98.31 108 ALA A C 1
ATOM 775 O O . ALA A 1 108 ? -10.710 0.189 6.471 1.00 98.31 108 ALA A O 1
ATOM 776 N N . VAL A 1 109 ? -8.935 -0.127 5.118 1.00 98.56 109 VAL A N 1
ATOM 777 C CA . VAL A 1 109 ? -7.914 -0.011 6.176 1.00 98.56 109 VAL A CA 1
ATOM 778 C C . VAL A 1 109 ? -8.017 1.341 6.882 1.00 98.56 109 VAL A C 1
ATOM 780 O O . VAL A 1 109 ? -8.147 1.369 8.100 1.00 98.56 109 VAL A O 1
ATOM 783 N N . ALA A 1 110 ? -8.044 2.454 6.145 1.00 98.44 110 ALA A N 1
ATOM 784 C CA . ALA A 1 110 ? -8.130 3.794 6.724 1.00 98.44 110 ALA A CA 1
ATOM 785 C C . ALA A 1 110 ? -9.384 3.971 7.597 1.00 98.44 110 ALA A C 1
ATOM 787 O O . ALA A 1 110 ? -9.300 4.454 8.728 1.00 98.44 110 ALA A O 1
ATOM 788 N N . VAL A 1 111 ? -10.552 3.542 7.104 1.00 98.31 111 VAL A N 1
ATOM 789 C CA . VAL A 1 111 ? -11.816 3.617 7.854 1.00 98.31 111 VAL A CA 1
ATOM 790 C C . VAL A 1 111 ? -11.742 2.803 9.142 1.00 98.31 111 VAL A C 1
ATOM 792 O O . VAL A 1 111 ? -12.166 3.288 10.192 1.00 98.31 111 VAL A O 1
ATOM 795 N N . LEU A 1 112 ? -11.219 1.580 9.074 1.00 98.06 112 LEU A N 1
ATOM 796 C CA . LEU A 1 112 ? -11.106 0.713 10.239 1.00 98.06 112 LEU A CA 1
ATOM 797 C C . LEU A 1 112 ? -10.080 1.260 11.240 1.00 98.06 112 LEU A C 1
ATOM 799 O O . LEU A 1 112 ? -10.424 1.406 12.406 1.00 98.06 11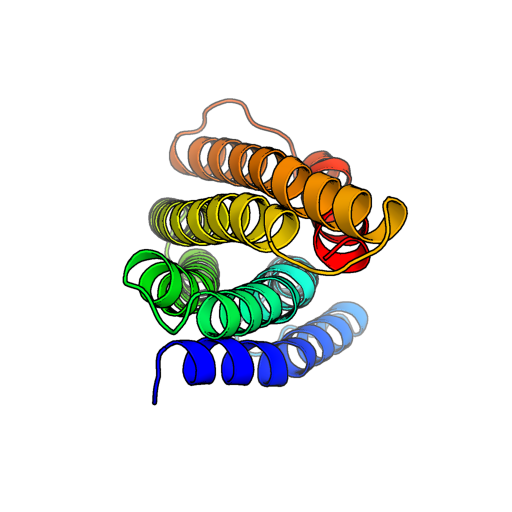2 LEU A O 1
ATOM 803 N N . THR A 1 113 ? -8.898 1.703 10.805 1.00 98.00 113 THR A N 1
ATOM 804 C CA . THR A 1 113 ? -7.903 2.356 11.676 1.00 98.00 113 THR A CA 1
ATOM 805 C C . THR A 1 113 ? -8.493 3.569 12.403 1.00 98.00 113 THR A C 1
ATOM 807 O O . THR A 1 113 ? -8.302 3.734 13.609 1.00 98.00 113 THR A O 1
ATOM 810 N N . LEU A 1 114 ? -9.278 4.406 11.712 1.00 97.69 114 LEU A N 1
ATOM 811 C CA . LEU A 1 114 ? -9.943 5.564 12.321 1.00 97.69 114 LEU A CA 1
ATOM 812 C C . LEU A 1 114 ? -11.046 5.196 13.322 1.00 97.69 114 LEU A C 1
ATOM 814 O O . LEU A 1 114 ? -11.352 6.027 14.186 1.00 97.69 114 LEU A O 1
ATOM 818 N N . ARG A 1 115 ? -11.649 4.008 13.198 1.00 96.06 115 ARG A N 1
ATOM 819 C CA . ARG A 1 115 ? -12.617 3.462 14.158 1.00 96.06 115 ARG A CA 1
ATOM 820 C C . ARG A 1 115 ? -11.892 2.865 15.359 1.00 96.06 115 ARG A C 1
ATOM 822 O O . ARG A 1 115 ? -12.067 3.373 16.459 1.00 96.06 115 ARG A O 1
ATOM 829 N N . GLU A 1 116 ? -11.003 1.903 15.126 1.00 94.00 116 GLU A N 1
ATOM 830 C CA . GLU A 1 116 ? -10.255 1.184 16.165 1.00 94.00 116 GLU A CA 1
ATOM 831 C C . GLU A 1 116 ? -9.461 2.138 17.068 1.00 94.00 116 GLU A C 1
ATOM 833 O O . GLU A 1 116 ? -9.458 1.993 18.288 1.00 94.00 116 GLU A O 1
ATOM 838 N N . ARG A 1 117 ? -8.861 3.204 16.513 1.00 94.31 117 ARG A N 1
ATOM 839 C CA . ARG A 1 117 ? -8.128 4.199 17.323 1.00 94.31 117 ARG A CA 1
ATOM 840 C C . ARG A 1 117 ? -8.987 4.897 18.388 1.00 94.31 117 ARG A C 1
ATOM 842 O O . ARG A 1 117 ? -8.430 5.505 19.304 1.00 94.31 117 ARG A O 1
ATOM 849 N N . ARG A 1 118 ? -10.318 4.939 18.230 1.00 90.94 118 ARG A N 1
ATOM 850 C CA . ARG A 1 118 ? -11.226 5.594 19.191 1.00 90.94 118 ARG A CA 1
ATOM 851 C C . ARG A 1 118 ? -11.405 4.734 20.433 1.00 90.94 118 ARG A C 1
ATOM 853 O O . ARG A 1 118 ? -11.382 5.277 21.537 1.00 90.94 118 ARG A O 1
ATOM 860 N N . ASP A 1 119 ? -11.459 3.426 20.239 1.00 88.75 119 ASP A N 1
ATOM 861 C CA . ASP A 1 119 ? -11.692 2.451 21.300 1.00 88.75 119 ASP A CA 1
ATOM 862 C C . ASP A 1 119 ? -10.376 1.916 21.891 1.00 88.75 119 ASP A C 1
ATOM 864 O O . ASP A 1 119 ? -10.350 1.387 23.001 1.00 88.75 119 ASP A O 1
ATOM 868 N N . LEU A 1 120 ? -9.252 2.136 21.199 1.00 89.31 120 LEU A N 1
ATOM 869 C CA . LEU A 1 120 ? -7.918 1.779 21.668 1.00 89.31 120 LEU A CA 1
ATOM 870 C C . LEU A 1 120 ? -7.558 2.519 22.965 1.00 89.31 120 LEU A C 1
ATOM 872 O O . LEU A 1 120 ? -7.514 3.750 22.998 1.00 89.31 120 LEU A O 1
ATOM 876 N N . ALA A 1 121 ? -7.213 1.779 24.019 1.00 90.69 121 ALA A N 1
ATOM 877 C CA . ALA A 1 121 ? -6.675 2.322 25.267 1.00 90.69 121 ALA A CA 1
ATOM 878 C C . ALA A 1 121 ? -5.219 2.810 25.091 1.00 90.69 121 ALA A C 1
ATOM 880 O O . ALA A 1 121 ? -4.284 2.233 25.638 1.00 90.69 121 ALA A O 1
ATOM 881 N N . ALA A 1 122 ? -5.036 3.865 24.294 1.00 89.62 122 ALA A N 1
ATOM 882 C CA . ALA A 1 122 ? -3.750 4.479 23.977 1.00 89.62 122 ALA A CA 1
ATOM 883 C C . ALA A 1 122 ? -3.704 5.967 24.358 1.00 89.62 122 ALA A C 1
ATOM 885 O O . ALA A 1 122 ? -4.743 6.633 24.475 1.00 89.62 122 ALA A O 1
ATOM 886 N N . ASP A 1 123 ? -2.486 6.480 24.519 1.00 95.25 123 ASP A N 1
ATOM 887 C CA . ASP A 1 123 ? -2.180 7.883 24.774 1.00 95.25 123 ASP A CA 1
ATOM 888 C C . ASP A 1 123 ? -2.470 8.776 23.550 1.00 95.25 123 ASP A C 1
ATOM 890 O O . ASP A 1 123 ? -2.655 8.314 22.420 1.00 95.25 123 ASP A O 1
ATOM 894 N N . GLY A 1 124 ? -2.553 10.089 23.786 1.00 96.50 124 GLY A N 1
ATOM 895 C CA . GLY A 1 124 ? -2.880 11.082 22.755 1.00 96.50 124 GLY A CA 1
ATOM 896 C C . GLY A 1 124 ? -1.981 11.014 21.509 1.00 96.50 124 GLY A C 1
ATOM 897 O O . GLY A 1 124 ? -2.523 10.952 20.403 1.00 96.50 124 GLY A O 1
ATOM 898 N N . PRO A 1 125 ? -0.642 10.986 21.659 1.00 97.38 125 PRO A N 1
ATOM 899 C CA . PRO A 1 125 ? 0.297 10.826 20.549 1.00 97.38 125 PRO A CA 1
ATOM 900 C C . PRO A 1 125 ? 0.026 9.601 19.669 1.00 97.38 125 PRO A C 1
ATOM 902 O O . PRO A 1 125 ? -0.098 9.751 18.457 1.00 97.38 125 PRO A O 1
ATOM 905 N N . THR A 1 126 ? -0.155 8.414 20.252 1.00 96.19 126 THR A N 1
ATOM 906 C CA . THR A 1 126 ? -0.449 7.184 19.494 1.00 96.19 126 THR A CA 1
ATOM 907 C C . THR A 1 126 ? -1.733 7.318 18.672 1.00 96.19 126 THR A C 1
ATOM 909 O O . THR A 1 126 ? -1.764 7.007 17.482 1.00 96.19 126 THR A O 1
ATOM 912 N N . ARG A 1 127 ? -2.804 7.864 19.263 1.00 96.62 127 ARG A N 1
ATOM 913 C CA . ARG A 1 127 ? -4.069 8.105 18.542 1.00 96.62 127 ARG A CA 1
ATOM 914 C C . ARG A 1 127 ? -3.925 9.130 17.417 1.00 96.62 127 ARG A C 1
ATOM 916 O O . ARG A 1 127 ? -4.661 9.046 16.429 1.00 96.62 127 ARG A O 1
ATOM 923 N N . ALA A 1 128 ? -3.032 10.106 17.584 1.00 97.75 128 ALA A N 1
ATOM 924 C CA . ALA A 1 128 ? -2.718 11.099 16.565 1.00 97.75 128 ALA A CA 1
ATOM 925 C C . ALA A 1 128 ? -1.920 10.477 15.412 1.00 97.75 128 ALA A C 1
ATOM 927 O O . ALA A 1 128 ? -2.289 10.693 14.263 1.00 97.75 128 ALA A O 1
ATOM 928 N N . LEU A 1 129 ? -0.913 9.647 15.701 1.00 98.25 129 LEU A N 1
ATOM 929 C CA . LEU A 1 129 ? -0.141 8.920 14.688 1.00 98.25 129 LEU A CA 1
ATOM 930 C C . LEU A 1 129 ? -1.045 8.018 13.838 1.00 98.25 129 LEU A C 1
ATOM 932 O O . LEU A 1 129 ? -1.070 8.167 12.620 1.00 98.25 129 LEU A O 1
ATOM 936 N N . LEU A 1 130 ? -1.912 7.213 14.460 1.00 98.12 130 LEU A N 1
ATOM 937 C CA . LEU A 1 130 ? -2.885 6.389 13.727 1.00 98.12 130 LEU A CA 1
ATOM 938 C C . LEU A 1 130 ? -3.851 7.226 12.870 1.00 98.12 130 LEU A C 1
ATOM 940 O O . LEU A 1 130 ? -4.299 6.789 11.809 1.00 98.12 130 LEU A O 1
ATOM 944 N N . ALA A 1 131 ? -4.181 8.444 13.316 1.00 98.31 131 ALA A N 1
ATOM 945 C CA . ALA A 1 131 ? -4.970 9.387 12.525 1.00 98.31 131 ALA A CA 1
ATOM 946 C C . ALA A 1 131 ? -4.212 9.852 11.284 1.00 98.31 131 ALA A C 1
ATOM 948 O O . ALA A 1 131 ? -4.768 9.833 10.190 1.00 98.31 131 ALA A O 1
ATOM 949 N N . VAL A 1 132 ? -2.964 10.285 11.476 1.00 98.62 132 VAL A N 1
ATOM 950 C CA . VAL A 1 132 ? -2.079 10.746 10.405 1.00 98.62 132 VAL A CA 1
ATOM 951 C C . VAL A 1 132 ? -1.889 9.625 9.396 1.00 98.62 132 VAL A C 1
ATOM 953 O O . VAL A 1 132 ? -2.118 9.854 8.213 1.00 98.62 132 VAL A O 1
ATOM 956 N N . SER A 1 133 ? -1.614 8.408 9.867 1.00 98.50 133 SER A N 1
ATOM 957 C CA . SER A 1 133 ? -1.488 7.218 9.031 1.00 98.50 133 SER A CA 1
ATOM 958 C C . SER A 1 133 ? -2.703 7.002 8.138 1.00 98.50 133 SER A C 1
ATOM 960 O O . SER A 1 133 ? -2.577 6.964 6.914 1.00 98.50 133 SER A O 1
ATOM 962 N N . ALA A 1 134 ? -3.902 6.959 8.723 1.00 98.38 134 ALA A N 1
ATOM 963 C CA . ALA A 1 134 ? -5.125 6.734 7.963 1.00 98.38 134 ALA A CA 1
ATOM 964 C C . ALA A 1 134 ? -5.461 7.882 6.993 1.00 98.38 134 ALA A C 1
ATOM 966 O O . ALA A 1 134 ? -5.959 7.630 5.899 1.00 98.38 134 ALA A O 1
ATOM 967 N N . LEU A 1 135 ? -5.208 9.137 7.376 1.00 98.31 135 LEU A N 1
ATOM 968 C CA . LEU A 1 135 ? -5.506 10.299 6.533 1.00 98.31 135 LEU A CA 1
ATOM 969 C C . LEU A 1 135 ? -4.519 10.434 5.371 1.00 98.31 135 LEU A C 1
ATOM 971 O O . LEU A 1 135 ? -4.946 10.643 4.237 1.00 98.31 135 LEU A O 1
ATOM 975 N N . VAL A 1 136 ? -3.219 10.279 5.635 1.00 98.38 136 VAL A N 1
ATOM 976 C CA . VAL A 1 136 ? -2.190 10.289 4.589 1.00 98.38 136 VAL A CA 1
ATOM 977 C C . VAL A 1 136 ? -2.429 9.146 3.617 1.00 98.38 136 VAL A C 1
ATOM 979 O O . VAL A 1 136 ? -2.355 9.370 2.415 1.00 98.38 136 VAL A O 1
ATOM 982 N N . LEU A 1 137 ? -2.803 7.965 4.114 1.00 97.75 137 LEU A N 1
ATOM 983 C CA . LEU A 1 137 ? -3.126 6.831 3.261 1.00 97.75 137 LEU A CA 1
ATOM 984 C C . LEU A 1 137 ? -4.236 7.149 2.248 1.00 97.75 137 LEU A C 1
ATOM 986 O O . LEU A 1 137 ? -4.121 6.799 1.080 1.00 97.75 137 LEU A O 1
ATOM 990 N N . VAL A 1 138 ? -5.307 7.836 2.658 1.00 97.69 138 VAL A N 1
ATOM 991 C CA . VAL A 1 138 ? -6.364 8.239 1.713 1.00 97.69 138 VAL A CA 1
ATOM 992 C C . VAL A 1 138 ? -5.794 9.156 0.631 1.00 97.69 138 VAL A C 1
ATOM 994 O O . VAL A 1 138 ? -6.050 8.937 -0.550 1.00 97.69 138 VAL A O 1
ATOM 997 N N . VAL A 1 139 ? -4.988 10.148 1.016 1.00 98.06 139 VAL A N 1
ATOM 998 C CA . VAL A 1 139 ? -4.374 11.089 0.068 1.00 98.06 139 VAL A CA 1
ATOM 999 C C . VAL A 1 139 ? -3.439 10.368 -0.904 1.00 98.06 139 VAL A C 1
ATOM 1001 O O . VAL A 1 139 ? -3.538 10.581 -2.110 1.00 98.06 139 VAL A O 1
ATOM 1004 N N . THR A 1 140 ? -2.565 9.485 -0.419 1.00 97.56 140 THR A N 1
ATOM 1005 C CA . THR A 1 140 ? -1.614 8.772 -1.282 1.00 97.56 140 THR A CA 1
ATOM 1006 C C . THR A 1 140 ? -2.321 7.816 -2.235 1.00 97.56 140 THR A C 1
ATOM 1008 O O . THR A 1 140 ? -1.887 7.674 -3.376 1.00 97.56 140 THR A O 1
ATOM 1011 N N . MET A 1 141 ? -3.426 7.193 -1.824 1.00 97.94 141 MET A N 1
ATOM 1012 C CA . MET A 1 141 ? -4.202 6.330 -2.715 1.00 97.94 141 MET A CA 1
ATOM 1013 C C . MET A 1 141 ? -4.961 7.109 -3.790 1.00 97.94 141 MET A C 1
ATOM 1015 O O . MET A 1 141 ? -5.085 6.610 -4.903 1.00 97.94 141 MET A O 1
ATOM 1019 N N . LEU A 1 142 ? -5.417 8.333 -3.506 1.00 97.75 142 LEU A N 1
ATOM 1020 C CA . LEU A 1 142 ? -5.988 9.204 -4.539 1.00 97.75 142 LEU A CA 1
ATOM 1021 C C . LEU A 1 142 ? -4.940 9.607 -5.582 1.00 97.75 142 LEU A C 1
ATOM 1023 O O . LEU A 1 142 ? -5.245 9.579 -6.768 1.00 97.75 142 LEU A O 1
ATOM 1027 N N . LEU A 1 143 ? -3.706 9.904 -5.157 1.00 96.81 143 LEU A N 1
ATOM 1028 C CA . LEU A 1 143 ? -2.594 10.164 -6.082 1.00 96.81 143 LEU A CA 1
ATOM 1029 C C . LEU A 1 143 ? -2.277 8.943 -6.957 1.00 96.81 143 LEU A C 1
ATOM 1031 O O . LEU A 1 143 ? -2.012 9.094 -8.142 1.00 96.81 143 LEU A O 1
ATOM 1035 N N . ALA A 1 144 ? -2.332 7.731 -6.393 1.00 95.75 144 ALA A N 1
ATOM 1036 C CA . ALA A 1 144 ? -2.120 6.504 -7.163 1.00 95.75 144 ALA A CA 1
ATOM 1037 C C . ALA A 1 144 ? -3.209 6.283 -8.223 1.00 95.75 144 ALA A C 1
ATOM 1039 O O . ALA A 1 144 ? -2.895 5.896 -9.343 1.00 95.75 144 ALA A O 1
ATOM 1040 N N . LEU A 1 145 ? -4.477 6.542 -7.881 1.00 96.75 145 LEU A N 1
ATOM 1041 C CA . LEU A 1 145 ? -5.580 6.448 -8.839 1.00 96.75 145 LEU A CA 1
ATOM 1042 C C . LEU A 1 145 ? -5.485 7.500 -9.940 1.00 96.75 145 LEU A C 1
ATOM 1044 O O . LEU A 1 145 ? -5.731 7.170 -11.093 1.00 96.75 145 LEU A O 1
ATOM 1048 N N . ASP A 1 146 ? -5.151 8.742 -9.587 1.00 96.88 146 ASP A N 1
ATOM 1049 C CA . ASP A 1 146 ? -4.943 9.826 -10.551 1.00 96.88 146 ASP A CA 1
ATOM 1050 C C . ASP A 1 146 ? -3.841 9.461 -11.552 1.00 96.88 146 ASP A C 1
ATOM 1052 O O . ASP A 1 146 ? -4.051 9.545 -12.760 1.00 96.88 146 ASP A O 1
ATOM 1056 N N . TRP A 1 147 ? -2.717 8.944 -11.048 1.00 95.56 147 TRP A N 1
ATOM 1057 C CA . TRP A 1 147 ? -1.606 8.484 -11.874 1.00 95.56 147 TRP A CA 1
ATOM 1058 C C . TRP A 1 147 ? -1.997 7.324 -12.796 1.00 95.56 147 TRP A C 1
ATOM 1060 O O . TRP A 1 147 ? -1.853 7.438 -14.009 1.00 95.56 147 TRP A O 1
ATOM 1070 N N . ALA A 1 148 ? -2.566 6.244 -12.249 1.00 95.12 148 ALA A N 1
ATOM 1071 C CA . ALA A 1 148 ? -2.931 5.066 -13.041 1.00 95.12 148 ALA A CA 1
ATOM 1072 C C . ALA A 1 148 ? -4.036 5.370 -14.067 1.00 95.12 148 ALA A C 1
ATOM 1074 O O . ALA A 1 148 ? -4.062 4.806 -15.159 1.00 95.12 148 ALA A O 1
ATOM 1075 N N . LEU A 1 149 ? -4.960 6.279 -13.734 1.00 97.00 149 LEU A N 1
ATOM 1076 C CA . LEU A 1 149 ? -5.962 6.762 -14.680 1.00 97.00 149 LEU A CA 1
ATOM 1077 C C . LEU A 1 149 ? -5.307 7.587 -15.789 1.00 97.00 149 LEU A C 1
ATOM 1079 O O . LEU A 1 149 ? -5.676 7.438 -16.954 1.00 97.00 149 LEU A O 1
ATOM 1083 N N . GLY A 1 150 ? -4.358 8.451 -15.430 1.00 96.06 150 GLY A N 1
ATOM 1084 C CA . GLY A 1 150 ? -3.557 9.238 -16.357 1.00 96.06 150 GLY A CA 1
ATOM 1085 C C . GLY A 1 150 ? -2.828 8.370 -17.374 1.00 96.06 150 GLY A C 1
ATOM 1086 O O . GLY A 1 150 ? -2.972 8.619 -18.570 1.00 96.06 150 GLY A O 1
ATOM 1087 N N . GLU A 1 151 ? -2.148 7.319 -16.916 1.00 94.06 151 GLU A N 1
ATOM 1088 C CA . GLU A 1 151 ? -1.430 6.381 -17.785 1.00 94.06 151 GLU A CA 1
ATOM 1089 C C . GLU A 1 151 ? -2.394 5.655 -18.738 1.00 94.06 151 GLU A C 1
ATOM 1091 O O . GLU A 1 151 ? -2.250 5.727 -19.957 1.00 94.06 151 GLU A O 1
ATOM 1096 N N . ALA A 1 152 ? -3.487 5.088 -18.213 1.00 95.44 152 ALA A N 1
ATOM 1097 C CA . ALA A 1 152 ? -4.449 4.331 -19.019 1.00 95.44 152 ALA A CA 1
ATOM 1098 C C . ALA A 1 152 ? -5.241 5.175 -20.042 1.00 95.44 152 ALA A C 1
ATOM 1100 O O . ALA A 1 152 ? -5.788 4.636 -21.010 1.00 95.44 152 ALA A O 1
ATOM 1101 N N . THR A 1 153 ? -5.365 6.492 -19.829 1.00 96.38 153 THR A N 1
ATOM 1102 C CA . THR A 1 153 ? -6.219 7.376 -20.651 1.00 96.38 153 THR A CA 1
ATOM 1103 C C . THR A 1 153 ? -5.467 8.475 -21.400 1.00 96.38 153 THR A C 1
ATOM 1105 O O . THR A 1 153 ? -6.061 9.142 -22.250 1.00 96.38 153 THR A O 1
ATOM 1108 N N . GLY A 1 154 ? -4.186 8.692 -21.097 1.00 93.69 154 GLY A N 1
ATOM 1109 C CA . GLY A 1 154 ? -3.401 9.824 -21.591 1.00 93.69 154 GLY A CA 1
ATOM 1110 C C . GLY A 1 154 ? -3.792 11.176 -20.979 1.00 93.69 154 GLY A C 1
ATOM 1111 O O . GLY A 1 154 ? -3.421 12.222 -21.519 1.00 93.69 154 GLY A O 1
ATOM 1112 N N . LEU A 1 155 ? -4.569 11.190 -19.888 1.00 95.81 155 LEU A N 1
ATOM 1113 C CA . LEU A 1 155 ? -4.885 12.421 -19.161 1.00 95.81 155 LEU A CA 1
ATOM 1114 C C . LEU A 1 155 ? -3.637 12.962 -18.439 1.00 95.81 155 LEU A C 1
ATOM 1116 O O . LEU A 1 155 ? -2.791 12.176 -18.010 1.00 95.81 155 LEU A O 1
ATOM 1120 N N . PRO A 1 156 ? -3.510 14.294 -18.264 1.00 94.69 156 PRO A N 1
ATOM 1121 C CA . PRO A 1 156 ? -2.409 14.869 -17.501 1.00 94.69 156 PRO A CA 1
ATOM 1122 C C . PRO A 1 156 ? -2.382 14.334 -16.070 1.00 94.69 156 PRO A C 1
ATOM 1124 O O . PRO A 1 156 ? -3.390 14.393 -15.371 1.00 94.69 156 PRO A O 1
ATOM 1127 N N . HIS A 1 157 ? -1.215 13.871 -15.642 1.00 93.81 157 HIS A N 1
ATOM 1128 C CA . HIS A 1 157 ? -0.966 13.311 -14.319 1.00 93.81 157 HIS A CA 1
ATOM 1129 C C . HIS A 1 157 ? 0.454 13.680 -13.858 1.00 93.81 157 HIS A C 1
ATOM 1131 O O . HIS A 1 157 ? 1.241 14.258 -14.616 1.00 93.81 157 HIS A O 1
ATOM 1137 N N . LEU A 1 158 ? 0.774 13.404 -12.593 1.00 91.12 158 LEU A N 1
ATOM 1138 C CA . LEU A 1 158 ? 2.109 13.659 -12.044 1.00 91.12 158 LEU A CA 1
ATOM 1139 C C . LEU A 1 158 ? 3.157 12.752 -12.693 1.00 91.12 158 LEU A C 1
ATOM 1141 O O . LEU A 1 158 ? 2.938 11.556 -12.837 1.00 91.12 158 LEU A O 1
ATOM 1145 N N . ASP A 1 159 ? 4.335 13.291 -13.002 1.00 91.06 159 ASP A N 1
ATOM 1146 C CA . ASP A 1 159 ? 5.451 12.447 -13.427 1.00 91.06 159 ASP A CA 1
ATOM 1147 C C . ASP A 1 159 ? 5.948 11.529 -12.289 1.00 91.06 159 ASP A C 1
ATOM 1149 O O . ASP A 1 159 ? 5.637 11.711 -11.104 1.00 91.06 159 ASP A O 1
ATOM 1153 N N . LEU A 1 160 ? 6.766 10.536 -12.648 1.00 88.06 160 LEU A N 1
ATOM 1154 C CA . LEU A 1 160 ? 7.322 9.567 -11.699 1.00 88.06 160 LEU A CA 1
ATOM 1155 C C . LEU A 1 160 ? 8.142 10.217 -10.573 1.00 88.06 160 LEU A C 1
ATOM 1157 O O . LEU A 1 160 ? 8.140 9.719 -9.444 1.00 88.06 160 LEU A O 1
ATOM 1161 N N . THR A 1 161 ? 8.816 11.339 -10.844 1.00 91.19 161 THR A N 1
ATOM 1162 C CA . THR A 1 161 ? 9.615 12.045 -9.831 1.00 91.19 161 THR A CA 1
ATOM 1163 C C . THR A 1 161 ? 8.699 12.615 -8.752 1.00 91.19 161 THR A C 1
ATOM 1165 O O . THR A 1 161 ? 8.943 12.434 -7.555 1.00 91.19 161 THR A O 1
ATOM 1168 N N . TRP A 1 162 ? 7.607 13.259 -9.163 1.00 94.44 162 TRP A N 1
ATOM 1169 C CA . TRP A 1 162 ? 6.612 13.800 -8.247 1.00 94.44 162 TRP A CA 1
ATOM 1170 C C . TRP A 1 162 ? 5.811 12.719 -7.536 1.00 94.44 162 TRP A C 1
ATOM 1172 O O . TRP A 1 162 ? 5.536 12.871 -6.343 1.00 94.44 162 TRP A O 1
ATOM 1182 N N . MET A 1 163 ? 5.498 11.607 -8.201 1.00 94.50 163 MET A N 1
ATOM 1183 C CA . MET A 1 163 ? 4.888 10.450 -7.546 1.00 94.50 163 MET A CA 1
ATOM 1184 C C . MET A 1 163 ? 5.784 9.888 -6.444 1.00 94.50 163 MET A C 1
ATOM 1186 O O . MET A 1 163 ? 5.322 9.679 -5.321 1.00 94.50 163 MET A O 1
ATOM 1190 N N . ALA A 1 164 ? 7.081 9.720 -6.697 1.00 91.19 164 ALA A N 1
ATOM 1191 C CA . ALA A 1 164 ? 8.018 9.286 -5.665 1.00 91.19 164 ALA A CA 1
ATOM 1192 C C . ALA A 1 164 ? 8.077 10.282 -4.489 1.00 91.19 164 ALA A C 1
ATOM 1194 O O . ALA A 1 164 ? 8.012 9.877 -3.324 1.00 91.19 164 ALA A O 1
ATOM 1195 N N . ALA A 1 165 ? 8.137 11.585 -4.781 1.00 93.94 165 ALA A N 1
ATOM 1196 C CA . ALA A 1 165 ? 8.237 12.639 -3.772 1.00 93.94 165 ALA A CA 1
ATOM 1197 C C . ALA A 1 165 ? 6.962 12.831 -2.930 1.00 93.94 165 ALA A C 1
ATOM 1199 O O . ALA A 1 165 ? 7.054 13.241 -1.774 1.00 93.94 165 ALA A O 1
ATOM 1200 N N . THR A 1 166 ? 5.781 12.548 -3.485 1.00 96.25 166 THR A N 1
ATOM 1201 C CA . THR A 1 166 ? 4.488 12.772 -2.817 1.00 96.25 166 THR A CA 1
ATOM 1202 C C . THR A 1 166 ? 3.860 11.466 -2.348 1.00 96.25 166 THR A C 1
ATOM 1204 O O . THR A 1 166 ? 3.792 11.212 -1.146 1.00 96.25 166 THR A O 1
ATOM 1207 N N . HIS A 1 167 ? 3.444 10.609 -3.280 1.00 96.19 167 HIS A N 1
ATOM 1208 C CA . HIS A 1 167 ? 2.858 9.307 -2.993 1.00 96.19 167 HIS A CA 1
ATOM 1209 C C . HIS A 1 167 ? 3.855 8.395 -2.264 1.00 96.19 167 HIS A C 1
ATOM 1211 O O . HIS A 1 167 ? 3.523 7.839 -1.216 1.00 96.19 167 HIS A O 1
ATOM 1217 N N . GLY A 1 168 ? 5.085 8.271 -2.772 1.00 93.75 168 GLY A N 1
ATOM 1218 C CA . GLY A 1 168 ? 6.115 7.414 -2.179 1.00 93.75 168 GLY A CA 1
ATOM 1219 C C . GLY A 1 168 ? 6.488 7.851 -0.761 1.00 93.75 168 GLY A C 1
ATOM 1220 O O . GLY A 1 168 ? 6.338 7.083 0.191 1.00 93.75 168 GLY A O 1
ATOM 1221 N N . LEU A 1 169 ? 6.910 9.108 -0.597 1.00 95.38 169 LEU A N 1
ATOM 1222 C CA . LEU A 1 169 ? 7.296 9.649 0.711 1.00 95.38 169 LEU A CA 1
ATOM 1223 C C . LEU A 1 169 ? 6.123 9.706 1.701 1.00 95.38 169 LEU A C 1
ATOM 1225 O O . LEU A 1 169 ? 6.302 9.413 2.884 1.00 95.38 169 LEU A O 1
ATOM 1229 N N . GLY A 1 170 ? 4.920 10.039 1.224 1.00 97.38 170 GLY A N 1
ATOM 1230 C CA . GLY A 1 170 ? 3.698 10.019 2.023 1.00 97.38 170 GLY A CA 1
ATOM 1231 C C . GLY A 1 170 ? 3.397 8.622 2.562 1.00 97.38 170 GLY A C 1
ATOM 1232 O O . GLY A 1 170 ? 3.114 8.471 3.751 1.00 97.38 170 GLY A O 1
ATOM 1233 N N . ASN A 1 171 ? 3.541 7.586 1.731 1.00 97.06 171 ASN A N 1
ATOM 1234 C CA . ASN A 1 171 ? 3.370 6.209 2.183 1.00 97.06 171 ASN A CA 1
ATOM 1235 C C . ASN A 1 171 ? 4.465 5.775 3.165 1.00 97.06 171 ASN A C 1
ATOM 1237 O O . ASN A 1 171 ? 4.173 5.080 4.136 1.00 97.06 171 ASN A O 1
ATOM 1241 N N . ALA A 1 172 ? 5.706 6.213 2.958 1.00 95.50 172 ALA A N 1
ATOM 1242 C CA . ALA A 1 172 ? 6.820 5.870 3.833 1.00 95.50 172 ALA A CA 1
ATOM 1243 C C . ALA A 1 172 ? 6.690 6.499 5.227 1.00 95.50 172 ALA A C 1
ATOM 1245 O O . ALA A 1 172 ? 6.705 5.800 6.237 1.00 95.50 172 ALA A O 1
ATOM 1246 N N . LEU A 1 173 ? 6.570 7.825 5.285 1.00 97.00 173 LEU A N 1
ATOM 1247 C CA . LEU A 1 173 ? 6.645 8.576 6.537 1.00 97.00 173 LEU A CA 1
ATOM 1248 C C . LEU A 1 173 ? 5.277 8.789 7.173 1.00 97.00 173 LEU A C 1
ATOM 1250 O O . LEU A 1 173 ? 5.144 8.698 8.388 1.00 97.00 173 LEU A O 1
ATOM 1254 N N . GLY A 1 174 ? 4.269 9.103 6.362 1.00 97.56 174 GLY A N 1
ATOM 1255 C CA . GLY A 1 174 ? 2.947 9.452 6.865 1.00 97.56 174 GLY A CA 1
ATOM 1256 C C . GLY A 1 174 ? 2.082 8.230 7.129 1.00 97.56 174 GLY A C 1
ATOM 1257 O O . GLY A 1 174 ? 1.439 8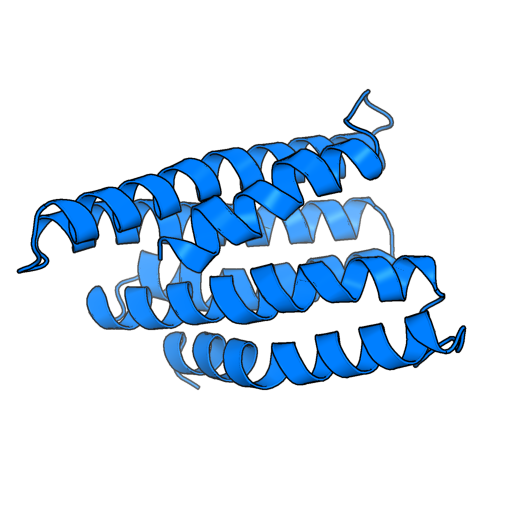.180 8.166 1.00 97.56 174 GLY A O 1
ATOM 1258 N N . PHE A 1 175 ? 2.085 7.237 6.235 1.00 98.00 175 PHE A N 1
ATOM 1259 C CA . PHE A 1 175 ? 1.339 5.993 6.437 1.00 98.00 175 PHE A CA 1
ATOM 1260 C C . PHE A 1 175 ? 2.119 4.983 7.287 1.00 98.00 175 PHE A C 1
ATOM 1262 O O . PHE A 1 175 ? 1.678 4.668 8.390 1.00 98.00 175 PHE A O 1
ATOM 1269 N N . ALA A 1 176 ? 3.261 4.485 6.803 1.00 97.12 176 ALA A N 1
ATOM 1270 C CA . ALA A 1 176 ? 3.920 3.319 7.391 1.00 97.12 176 ALA A CA 1
ATOM 1271 C C . ALA A 1 176 ? 4.568 3.598 8.756 1.00 97.12 176 ALA A C 1
ATOM 1273 O O . ALA A 1 176 ? 4.409 2.795 9.666 1.00 97.12 176 ALA A O 1
ATOM 1274 N N . VAL A 1 177 ? 5.272 4.724 8.926 1.00 97.38 177 VAL A N 1
ATOM 1275 C CA . VAL A 1 177 ? 5.909 5.070 10.216 1.00 97.38 177 VAL A CA 1
ATOM 1276 C C . VAL A 1 177 ? 4.888 5.478 11.286 1.00 97.38 177 VAL A C 1
ATOM 1278 O O . VAL A 1 177 ? 5.147 5.292 12.472 1.00 97.38 177 VAL A O 1
ATOM 1281 N N . CYS A 1 178 ? 3.738 6.040 10.901 1.00 97.69 178 CYS A N 1
ATOM 1282 C CA . CYS A 1 178 ? 2.702 6.451 11.854 1.00 97.69 178 CYS A CA 1
ATOM 1283 C C . CYS A 1 178 ? 1.660 5.359 12.180 1.00 97.69 178 CYS A C 1
ATOM 1285 O O . CYS A 1 178 ? 0.809 5.603 13.037 1.00 97.69 178 CYS A O 1
ATOM 1287 N N . ALA A 1 179 ? 1.668 4.220 11.477 1.00 92.25 179 ALA A N 1
ATOM 1288 C CA . ALA A 1 179 ? 0.757 3.090 11.707 1.00 92.25 179 ALA A CA 1
ATOM 1289 C C . ALA A 1 179 ? 1.210 2.217 12.885 1.00 92.25 179 ALA A C 1
ATOM 1291 O O . ALA A 1 179 ? 0.316 1.732 13.616 1.00 92.25 179 ALA A O 1
#

Sequence (179 aa):
LRPREVAVLTALAAPSVAGLALVAERASYPLLGFDLDLLALTVPHFHFAGFAAALVAGLVCRASEDGPTARFAALSVPAGTLLVLIGYFVDDWAELAGAVVLTAGMAAVAVLTLRERRDLAADGPTRALLAVSALVLVVTMLLALDWALGEATGLPHLDLTWMAATHGLGNALGFAVCA